Protein AF-A0AAI8ME72-F1 (afdb_monomer_lite)

Structure (mmCIF, N/CA/C/O backbone):
data_AF-A0AAI8ME72-F1
#
_entry.id   AF-A0AAI8ME72-F1
#
loop_
_atom_site.group_PDB
_atom_site.id
_atom_site.type_symbol
_atom_site.label_atom_id
_atom_site.label_alt_id
_atom_site.label_comp_id
_atom_site.label_asym_id
_atom_site.label_entity_id
_atom_site.label_seq_id
_atom_site.pdbx_PDB_ins_code
_atom_site.Cartn_x
_atom_site.Cartn_y
_atom_site.Cartn_z
_atom_site.occupancy
_atom_site.B_iso_or_equiv
_atom_site.auth_seq_id
_atom_site.auth_comp_id
_atom_site.auth_asym_id
_atom_site.auth_atom_id
_atom_site.pdbx_PDB_model_num
ATOM 1 N N . MET A 1 1 ? -12.831 5.644 42.394 1.00 40.34 1 MET A N 1
ATOM 2 C CA . MET A 1 1 ? -13.366 6.156 41.113 1.00 40.34 1 MET A CA 1
ATOM 3 C C . MET A 1 1 ? -12.537 5.552 39.990 1.00 40.34 1 MET A C 1
ATOM 5 O O . MET A 1 1 ? -11.333 5.764 39.985 1.00 40.34 1 MET A O 1
ATOM 9 N N . LYS A 1 2 ? -13.123 4.732 39.108 1.00 48.31 2 LYS A N 1
ATOM 10 C CA . LYS A 1 2 ? -12.406 4.234 37.924 1.00 48.31 2 LYS A CA 1
ATOM 11 C C . LYS A 1 2 ? -12.361 5.385 36.923 1.00 48.31 2 LYS A C 1
ATOM 13 O O . LYS A 1 2 ? -13.413 5.791 36.441 1.00 48.31 2 LYS A O 1
ATOM 18 N N . GLN A 1 3 ? -11.181 5.948 36.681 1.00 53.56 3 GLN A N 1
ATOM 19 C CA . GLN A 1 3 ? -10.988 6.915 35.604 1.00 53.56 3 GLN A CA 1
ATOM 20 C C . GLN A 1 3 ? -11.303 6.197 34.287 1.00 53.56 3 GLN A C 1
ATOM 22 O O . GLN A 1 3 ? -10.538 5.344 33.843 1.00 53.56 3 GLN A O 1
ATOM 27 N N . GLN A 1 4 ? -12.466 6.480 33.701 1.00 57.47 4 GLN A N 1
ATOM 28 C CA . GLN A 1 4 ? -12.721 6.154 32.305 1.00 57.47 4 GLN A CA 1
ATOM 29 C C . GLN A 1 4 ? -11.831 7.097 31.495 1.00 57.47 4 GLN A C 1
ATOM 31 O O . GLN A 1 4 ? -12.156 8.273 31.348 1.00 57.47 4 GLN A O 1
ATOM 36 N N . LEU A 1 5 ? -10.668 6.613 31.046 1.00 60.44 5 LEU A N 1
ATOM 37 C CA . LEU A 1 5 ? -9.948 7.313 29.988 1.00 60.44 5 LEU A CA 1
ATOM 38 C C . LEU A 1 5 ? -10.911 7.430 28.794 1.00 60.44 5 LEU A C 1
ATOM 40 O O . LEU A 1 5 ? -11.586 6.440 28.483 1.00 60.44 5 LEU A O 1
ATOM 44 N N . PRO A 1 6 ? -11.007 8.602 28.143 1.00 59.78 6 PRO A N 1
ATOM 45 C CA . PRO A 1 6 ? -11.755 8.716 26.899 1.00 59.78 6 PRO A CA 1
ATOM 46 C C . PRO A 1 6 ? -11.250 7.645 25.921 1.00 59.78 6 PRO A C 1
ATOM 48 O O . PRO A 1 6 ? -10.061 7.309 25.972 1.00 59.78 6 PRO A O 1
ATOM 51 N N . PRO A 1 7 ? -12.124 7.073 25.070 1.00 65.81 7 PRO A N 1
ATOM 52 C CA . PRO A 1 7 ? -11.688 6.126 24.055 1.00 65.81 7 PRO A CA 1
ATOM 53 C C . PRO A 1 7 ? -10.564 6.790 23.263 1.00 65.81 7 PRO A C 1
ATOM 55 O O . PRO A 1 7 ? -10.772 7.812 22.620 1.00 65.81 7 PRO A O 1
ATOM 58 N N . SER A 1 8 ? -9.346 6.268 23.403 1.00 72.62 8 SER A N 1
ATOM 59 C CA . SER A 1 8 ? -8.193 6.801 22.694 1.00 72.62 8 SER A CA 1
ATOM 60 C C . SER A 1 8 ? -8.458 6.622 21.207 1.00 72.62 8 SER A C 1
ATOM 62 O O . SER A 1 8 ? -8.650 5.482 20.771 1.00 72.62 8 SER A O 1
ATOM 64 N N . ASP A 1 9 ? -8.490 7.719 20.454 1.00 81.94 9 ASP A N 1
ATOM 65 C CA . ASP A 1 9 ? -8.733 7.667 19.016 1.00 81.94 9 ASP A CA 1
ATOM 66 C C . ASP A 1 9 ? -7.776 6.668 18.355 1.00 81.94 9 ASP A C 1
ATOM 68 O O . ASP A 1 9 ? -6.564 6.665 18.608 1.00 81.94 9 ASP A O 1
ATOM 72 N N . GLN A 1 10 ? -8.337 5.786 17.529 1.00 85.75 10 GLN A N 1
ATOM 73 C CA . GLN A 1 10 ? -7.557 4.847 16.732 1.00 85.75 10 GLN A CA 1
ATOM 74 C C . GLN A 1 10 ? -7.069 5.582 15.491 1.00 85.75 10 GLN A C 1
ATOM 76 O O . GLN A 1 10 ? -7.875 6.047 14.686 1.00 85.75 10 GLN A O 1
ATOM 81 N N . VAL A 1 11 ? -5.751 5.685 15.333 1.00 88.44 11 VAL A N 1
ATOM 82 C CA . VAL A 1 11 ? -5.145 6.451 14.241 1.00 88.44 11 VAL A CA 1
ATOM 83 C C . VAL A 1 11 ? -4.258 5.546 13.402 1.00 88.44 11 VAL A C 1
ATOM 85 O O . VAL A 1 11 ? -3.409 4.826 13.931 1.00 88.44 11 VAL A O 1
ATOM 88 N N . PHE A 1 12 ? -4.420 5.636 12.084 1.00 91.25 12 PHE A N 1
ATOM 89 C CA . PHE A 1 12 ? -3.519 5.043 11.105 1.00 91.25 12 PHE A CA 1
ATOM 90 C C . PHE A 1 12 ? -2.774 6.147 10.360 1.00 91.25 12 PHE A C 1
ATOM 92 O O . PHE A 1 12 ? -3.371 7.114 9.893 1.00 91.25 12 PHE A O 1
ATOM 99 N N . ILE A 1 13 ? -1.463 5.984 10.235 1.00 92.75 13 ILE A N 1
ATOM 100 C CA . ILE A 1 13 ? -0.594 6.807 9.402 1.00 92.75 13 ILE A CA 1
ATOM 101 C C . ILE A 1 13 ? -0.138 5.930 8.244 1.00 92.75 13 ILE A C 1
ATOM 103 O O . ILE A 1 13 ? 0.490 4.888 8.445 1.00 92.75 13 ILE A O 1
ATOM 107 N N . LEU A 1 14 ? -0.478 6.372 7.040 1.00 94.19 14 LEU A N 1
ATOM 108 C CA . LEU A 1 14 ? -0.307 5.642 5.795 1.00 94.19 14 LEU A CA 1
ATOM 109 C C . LEU A 1 14 ? 0.547 6.502 4.871 1.00 94.19 14 LEU A C 1
ATOM 111 O O . LEU A 1 14 ? 0.136 7.599 4.492 1.00 94.19 14 LEU A O 1
ATOM 115 N N . ARG A 1 15 ? 1.757 6.044 4.550 1.00 94.69 15 ARG A N 1
ATOM 116 C CA . ARG A 1 15 ? 2.714 6.830 3.770 1.00 94.69 15 ARG A CA 1
ATOM 117 C C . ARG A 1 15 ? 3.239 6.031 2.592 1.00 94.69 15 ARG A C 1
ATOM 119 O O . ARG A 1 15 ? 3.764 4.938 2.783 1.00 94.69 15 ARG A O 1
ATOM 126 N N . PHE A 1 16 ? 3.168 6.643 1.414 1.00 91.19 16 PHE A N 1
ATOM 127 C CA . PHE A 1 16 ? 3.872 6.223 0.209 1.00 91.19 16 PHE A CA 1
ATOM 128 C C . PHE A 1 16 ? 4.928 7.266 -0.139 1.00 91.19 16 PHE A C 1
ATOM 130 O O . PHE A 1 16 ? 4.691 8.467 -0.003 1.00 91.19 16 PHE A O 1
ATOM 137 N N . TRP A 1 17 ? 6.092 6.822 -0.589 1.00 92.69 17 TRP A N 1
ATOM 138 C CA . TRP A 1 17 ? 7.093 7.702 -1.182 1.00 92.69 17 TRP A CA 1
ATOM 139 C C . TRP A 1 17 ? 7.923 6.931 -2.199 1.00 92.69 17 TRP A C 1
ATOM 141 O O . TRP A 1 17 ? 7.982 5.701 -2.154 1.00 92.69 17 TRP A O 1
ATOM 151 N N . ARG A 1 18 ? 8.570 7.657 -3.112 1.00 90.12 18 ARG A N 1
ATOM 152 C CA . ARG A 1 18 ? 9.588 7.075 -3.983 1.00 90.12 18 ARG A CA 1
ATOM 153 C C . ARG A 1 18 ? 10.956 7.185 -3.336 1.00 90.12 18 ARG A C 1
ATOM 155 O O . ARG A 1 18 ? 11.359 8.267 -2.917 1.00 90.12 18 ARG A O 1
ATOM 162 N N . GLU A 1 19 ? 11.645 6.059 -3.258 1.00 90.56 19 GLU A N 1
ATOM 163 C CA . GLU A 1 19 ? 13.038 5.974 -2.841 1.00 90.56 19 GLU A CA 1
ATOM 164 C C . GLU A 1 19 ? 13.899 5.684 -4.068 1.00 90.56 19 GLU A C 1
ATOM 166 O O . GLU A 1 19 ? 13.653 4.714 -4.781 1.00 90.56 19 GLU A O 1
ATOM 171 N N . PHE A 1 20 ? 14.885 6.541 -4.317 1.00 87.81 20 PHE A N 1
ATOM 172 C CA . PHE A 1 20 ? 15.840 6.414 -5.414 1.00 87.81 20 PHE A CA 1
ATOM 173 C C . PHE A 1 20 ? 17.186 6.013 -4.810 1.00 87.81 20 PHE A C 1
ATOM 175 O O . PHE A 1 20 ? 17.660 6.704 -3.907 1.00 87.81 20 PHE A O 1
ATOM 182 N N . ALA A 1 21 ? 17.798 4.925 -5.277 1.00 81.44 21 ALA A N 1
ATOM 183 C CA . ALA A 1 21 ? 19.125 4.520 -4.802 1.00 81.44 21 ALA A CA 1
ATOM 184 C C . ALA A 1 21 ? 20.273 5.231 -5.557 1.00 81.44 21 ALA A C 1
ATOM 186 O O . ALA A 1 21 ? 21.417 5.214 -5.105 1.00 81.44 21 ALA A O 1
ATOM 187 N N . GLY A 1 22 ? 19.950 6.005 -6.600 1.00 79.62 22 GLY A N 1
ATOM 188 C CA . GLY A 1 22 ? 20.870 6.926 -7.262 1.00 79.62 22 GLY A CA 1
ATOM 189 C C . GLY A 1 22 ? 20.156 7.940 -8.167 1.00 79.62 22 GLY A C 1
ATOM 190 O O . GLY A 1 22 ? 18.957 7.814 -8.415 1.00 79.62 22 GLY A O 1
ATOM 191 N N . PRO A 1 23 ? 20.880 8.947 -8.690 1.00 70.25 23 PRO A N 1
ATOM 192 C CA . PRO A 1 23 ? 20.316 10.002 -9.541 1.00 70.25 23 PRO A CA 1
ATOM 193 C C . PRO A 1 23 ? 19.784 9.495 -10.891 1.00 70.25 23 PRO A C 1
ATOM 195 O O . PRO A 1 23 ? 18.995 10.182 -11.532 1.00 70.25 23 PRO A O 1
ATOM 198 N N . THR A 1 24 ? 20.208 8.305 -11.321 1.00 67.81 24 THR A N 1
ATOM 199 C CA . THR A 1 24 ? 19.811 7.674 -12.589 1.00 67.81 24 THR A CA 1
ATOM 200 C C . THR A 1 24 ? 18.960 6.420 -12.396 1.00 67.81 24 THR A C 1
ATOM 202 O O . THR A 1 24 ? 18.569 5.795 -13.377 1.00 67.81 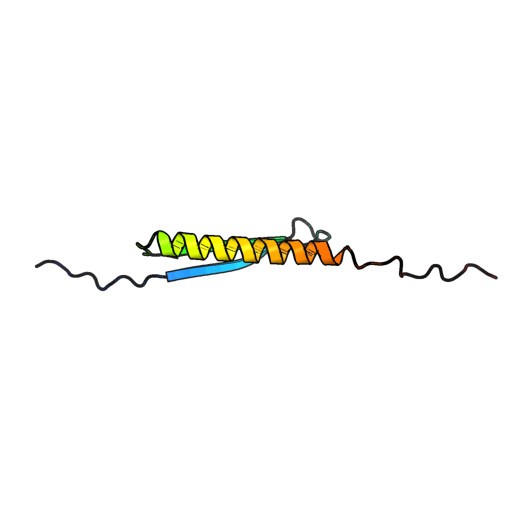24 THR A O 1
ATOM 205 N N . GLU A 1 25 ? 18.694 6.016 -11.153 1.00 74.31 25 GLU A N 1
ATOM 206 C CA . GLU A 1 25 ? 17.958 4.784 -10.868 1.00 74.31 25 GLU A CA 1
ATOM 207 C C . GLU A 1 25 ? 16.450 5.030 -10.825 1.00 74.31 25 GLU A C 1
ATOM 209 O O . GLU A 1 25 ? 15.984 6.083 -10.381 1.00 74.31 25 GLU A O 1
ATOM 214 N N . ARG A 1 26 ? 15.657 4.043 -11.265 1.00 72.44 26 ARG A N 1
ATOM 215 C CA . ARG A 1 26 ? 14.200 4.110 -11.113 1.00 72.44 26 ARG A CA 1
ATOM 216 C C . ARG A 1 26 ? 13.863 4.040 -9.629 1.00 72.44 26 ARG A C 1
ATOM 218 O O . ARG A 1 26 ? 14.213 3.088 -8.941 1.00 72.44 26 ARG A O 1
ATOM 225 N N . GLY A 1 27 ? 13.161 5.058 -9.143 1.00 83.50 27 GLY A N 1
ATOM 226 C CA . GLY A 1 27 ? 12.703 5.078 -7.762 1.00 83.50 27 GLY A CA 1
ATOM 227 C C . GLY A 1 27 ? 11.684 3.970 -7.500 1.00 83.50 27 GLY A C 1
ATOM 228 O O . GLY A 1 27 ? 10.704 3.844 -8.238 1.00 83.50 27 GLY A O 1
ATOM 229 N N . HIS A 1 28 ? 11.885 3.211 -6.428 1.00 87.75 28 HIS A N 1
ATOM 230 C CA . HIS A 1 28 ? 10.937 2.211 -5.955 1.00 87.75 28 HIS A CA 1
ATOM 231 C C . HIS A 1 28 ? 9.904 2.856 -5.039 1.00 87.75 28 HIS A C 1
ATOM 233 O O . HIS A 1 28 ? 10.218 3.740 -4.235 1.00 87.75 28 HIS A O 1
ATOM 239 N N . TRP A 1 29 ? 8.660 2.400 -5.130 1.00 91.00 29 TRP A N 1
ATOM 240 C CA . TRP A 1 29 ? 7.633 2.797 -4.181 1.00 91.00 29 TRP A CA 1
ATOM 241 C C . TRP A 1 29 ? 7.862 2.087 -2.851 1.00 91.00 29 TRP A C 1
ATOM 243 O O . TRP A 1 29 ? 7.857 0.858 -2.763 1.00 91.00 29 TRP A O 1
ATOM 253 N N . ARG A 1 30 ? 8.051 2.886 -1.803 1.00 91.38 30 ARG A N 1
ATOM 254 C CA . ARG A 1 30 ? 8.131 2.448 -0.414 1.00 91.38 30 ARG A CA 1
ATOM 255 C C . ARG A 1 30 ? 6.860 2.805 0.324 1.00 91.38 30 ARG A C 1
ATOM 257 O O . ARG A 1 30 ? 6.202 3.801 0.015 1.00 91.38 30 ARG A O 1
ATOM 264 N N . VAL A 1 31 ? 6.555 1.986 1.324 1.00 91.94 31 VAL A N 1
ATOM 265 C CA . VAL A 1 31 ? 5.344 2.106 2.126 1.00 91.94 31 VAL A CA 1
ATOM 266 C C . VAL A 1 31 ? 5.657 2.005 3.602 1.00 91.94 31 VAL A C 1
ATOM 268 O O . VAL A 1 31 ? 6.478 1.199 4.032 1.00 91.94 31 VAL A O 1
ATOM 271 N N . GLN A 1 32 ? 4.954 2.816 4.381 1.00 94.00 32 GLN A N 1
ATOM 272 C CA . GLN A 1 32 ? 4.916 2.726 5.827 1.00 94.00 32 GLN A CA 1
ATOM 273 C C . GLN A 1 32 ? 3.463 2.764 6.285 1.00 94.00 32 GLN A C 1
ATOM 275 O O . GLN A 1 32 ? 2.732 3.714 6.002 1.00 94.00 32 GLN A O 1
ATOM 280 N N . VAL A 1 33 ? 3.077 1.734 7.033 1.00 92.94 33 VAL A N 1
ATOM 281 C CA . VAL A 1 33 ? 1.818 1.672 7.773 1.00 92.94 33 VAL A CA 1
ATOM 282 C C . VAL A 1 33 ? 2.167 1.706 9.251 1.00 92.94 33 VAL A C 1
ATOM 284 O O . VAL A 1 33 ? 2.872 0.829 9.749 1.00 92.94 33 VAL A O 1
ATOM 287 N N . ARG A 1 34 ? 1.689 2.726 9.959 1.00 93.19 34 ARG A N 1
ATOM 288 C CA . ARG A 1 34 ? 1.829 2.844 11.411 1.00 93.19 34 ARG A CA 1
ATOM 289 C C . ARG A 1 34 ? 0.455 3.013 12.034 1.00 93.19 34 ARG A C 1
ATOM 291 O O . ARG A 1 34 ? -0.328 3.839 11.584 1.00 93.19 34 ARG A O 1
ATOM 298 N N . ASN A 1 35 ? 0.184 2.270 13.092 1.00 90.88 35 ASN A N 1
ATOM 299 C CA . ASN A 1 35 ? -1.034 2.374 13.882 1.00 90.88 35 ASN A CA 1
ATOM 300 C C . ASN A 1 35 ? -0.713 2.924 15.280 1.00 90.88 35 ASN A C 1
ATOM 302 O O . ASN A 1 35 ? 0.334 2.634 15.859 1.00 90.88 35 ASN A O 1
ATOM 306 N N . ILE A 1 36 ? -1.614 3.738 15.821 1.00 89.19 36 ILE A N 1
ATOM 307 C CA . ILE A 1 36 ? -1.520 4.324 17.160 1.00 89.19 36 ILE A CA 1
ATOM 308 C C . ILE A 1 36 ? -2.816 3.977 17.889 1.00 89.19 36 ILE A C 1
ATOM 310 O O . ILE A 1 36 ? -3.906 4.160 17.347 1.00 89.19 36 ILE A O 1
ATOM 314 N N . ASN A 1 37 ? -2.686 3.425 19.099 1.00 85.56 37 ASN A N 1
ATOM 315 C CA . ASN A 1 37 ? -3.804 3.040 19.970 1.00 85.56 37 ASN A CA 1
ATOM 316 C C . ASN A 1 37 ? -4.833 2.087 19.327 1.00 85.56 37 ASN A C 1
ATOM 318 O O . ASN A 1 37 ? -5.980 2.009 19.760 1.00 85.56 37 ASN A O 1
ATOM 322 N N . THR A 1 38 ? -4.441 1.343 18.289 1.00 83.00 38 THR A N 1
ATOM 323 C CA . THR A 1 38 ? -5.327 0.379 17.628 1.00 83.00 38 THR A CA 1
ATOM 324 C C . THR A 1 38 ? -5.228 -0.981 18.309 1.00 83.00 38 THR A C 1
ATOM 326 O O . THR A 1 38 ? -4.235 -1.688 18.158 1.00 83.00 38 THR A O 1
ATOM 329 N N . CYS A 1 39 ? -6.277 -1.364 19.034 1.00 82.19 39 CYS A N 1
ATOM 330 C CA . CYS A 1 39 ? -6.354 -2.647 19.743 1.00 82.19 39 CYS A CA 1
ATOM 331 C C . CYS A 1 39 ? -6.878 -3.794 18.856 1.00 82.19 39 CYS A C 1
ATOM 333 O O . CYS A 1 39 ? -6.797 -4.963 19.229 1.00 82.19 39 CYS A O 1
ATOM 335 N N . ARG A 1 40 ? -7.446 -3.459 17.690 1.00 87.06 40 ARG A N 1
ATOM 336 C CA . ARG A 1 40 ? -8.039 -4.399 16.733 1.00 87.06 40 ARG A CA 1
ATOM 337 C C . ARG A 1 40 ? -6.996 -4.924 15.755 1.00 87.06 40 ARG A C 1
ATOM 339 O O . ARG A 1 40 ? -6.741 -4.307 14.723 1.00 87.06 40 ARG A O 1
ATOM 346 N N . ARG A 1 41 ? -6.384 -6.059 16.100 1.00 87.44 41 ARG A N 1
ATOM 347 C CA . ARG A 1 41 ? -5.358 -6.707 15.268 1.00 87.44 41 ARG A CA 1
ATOM 348 C C . ARG A 1 41 ? -5.877 -7.054 13.871 1.00 87.44 41 ARG A C 1
ATOM 350 O O . ARG A 1 41 ? -5.190 -6.784 12.902 1.00 87.44 41 ARG A O 1
ATOM 357 N N . ASP A 1 42 ? -7.114 -7.527 13.774 1.00 92.44 42 ASP A N 1
ATOM 358 C CA . ASP A 1 42 ? -7.783 -7.839 12.508 1.00 92.44 42 ASP A CA 1
ATOM 359 C C . ASP A 1 42 ? -7.822 -6.641 11.545 1.00 92.44 42 ASP A C 1
ATOM 361 O O . ASP A 1 42 ? -7.581 -6.778 10.348 1.00 92.44 42 ASP A O 1
ATOM 365 N N . VAL A 1 43 ? -8.074 -5.440 12.069 1.00 89.75 43 VAL A N 1
ATOM 366 C CA . VAL A 1 43 ? -8.077 -4.213 11.263 1.00 89.75 43 VAL A CA 1
ATOM 367 C C . VAL A 1 43 ? -6.657 -3.838 10.839 1.00 89.75 43 VAL A C 1
ATOM 369 O O . VAL A 1 43 ? -6.457 -3.440 9.695 1.00 89.75 43 VAL A O 1
ATOM 372 N N . VAL A 1 44 ? -5.668 -3.985 11.728 1.00 90.94 44 VAL A N 1
ATOM 373 C CA . VAL A 1 44 ? -4.254 -3.724 11.402 1.00 90.94 44 VAL A CA 1
ATOM 374 C C . VAL A 1 44 ? -3.776 -4.649 10.285 1.00 90.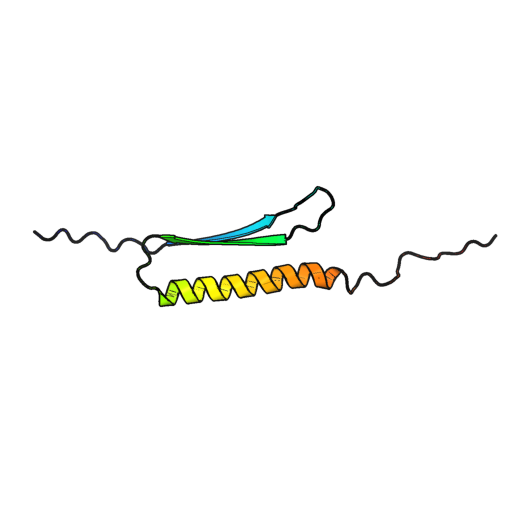94 44 VAL A C 1
ATOM 376 O O . VAL A 1 44 ? -3.201 -4.159 9.314 1.00 90.94 44 VAL A O 1
ATOM 379 N N . ASP A 1 45 ? -4.071 -5.943 10.387 1.00 93.44 45 ASP A N 1
ATOM 380 C CA . ASP A 1 45 ? -3.670 -6.952 9.406 1.00 93.44 45 ASP A CA 1
ATOM 381 C C . ASP A 1 45 ? -4.309 -6.670 8.036 1.00 93.44 45 ASP A C 1
ATOM 383 O O . ASP A 1 45 ? -3.625 -6.687 7.012 1.00 93.44 45 ASP A O 1
ATOM 387 N N . ASN A 1 46 ? -5.596 -6.304 8.010 1.00 94.81 46 ASN A N 1
ATOM 388 C CA . ASN A 1 46 ? -6.290 -5.925 6.776 1.00 94.81 46 ASN A CA 1
ATOM 389 C C . ASN A 1 46 ? -5.672 -4.684 6.116 1.00 94.81 46 ASN A C 1
ATOM 391 O O . ASN A 1 46 ? -5.453 -4.668 4.903 1.00 94.81 46 ASN A O 1
ATOM 395 N N . VAL A 1 47 ? -5.374 -3.644 6.903 1.00 93.25 47 VAL A N 1
ATOM 396 C CA . VAL A 1 47 ? -4.760 -2.410 6.390 1.00 93.25 47 VAL A CA 1
ATOM 397 C C . VAL A 1 47 ? -3.354 -2.691 5.859 1.00 93.25 47 VAL A C 1
ATOM 399 O O . VAL A 1 47 ? -3.015 -2.235 4.768 1.00 93.25 47 VAL A O 1
ATOM 402 N N . GLN A 1 48 ? -2.546 -3.469 6.583 1.00 93.31 48 GLN A N 1
ATOM 403 C CA . GLN A 1 48 ? -1.211 -3.866 6.133 1.00 93.31 48 GLN A CA 1
ATOM 404 C C . GLN A 1 48 ? -1.266 -4.697 4.846 1.00 93.31 48 GLN A C 1
ATOM 406 O O . GLN A 1 48 ? -0.506 -4.422 3.918 1.00 93.31 48 GLN A O 1
ATOM 411 N N . GLY A 1 49 ? -2.190 -5.657 4.756 1.00 94.88 49 GLY A N 1
ATOM 412 C CA . GLY A 1 49 ? -2.386 -6.480 3.564 1.00 94.88 49 GLY A CA 1
ATOM 413 C C . GLY A 1 49 ? -2.755 -5.650 2.335 1.00 94.88 49 GLY A C 1
ATOM 414 O O . GLY A 1 49 ? -2.092 -5.749 1.303 1.00 94.88 49 GLY A O 1
ATOM 415 N N . ALA A 1 50 ? -3.749 -4.765 2.459 1.00 95.06 50 ALA A N 1
ATOM 416 C CA . ALA A 1 50 ? -4.162 -3.883 1.366 1.00 95.06 50 ALA A CA 1
ATOM 417 C C . ALA A 1 50 ? -3.010 -2.989 0.882 1.00 95.06 50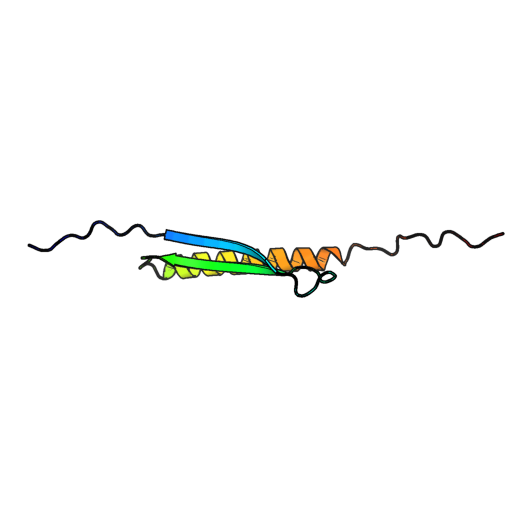 ALA A C 1
ATOM 419 O O . ALA A 1 50 ? -2.778 -2.856 -0.318 1.00 95.06 50 ALA A O 1
ATOM 420 N N . PHE A 1 51 ? -2.244 -2.415 1.810 1.00 94.25 51 PHE A N 1
ATOM 421 C CA . PHE A 1 51 ? -1.110 -1.558 1.470 1.00 94.25 51 PHE A CA 1
ATOM 422 C C . PHE A 1 51 ? 0.050 -2.326 0.837 1.00 94.25 51 PHE A C 1
ATOM 424 O O . PHE A 1 51 ? 0.715 -1.790 -0.050 1.00 94.25 51 PHE A O 1
ATOM 431 N N . SER A 1 52 ? 0.265 -3.580 1.242 1.00 91.12 52 SER A N 1
ATOM 432 C CA . SER A 1 52 ? 1.237 -4.458 0.595 1.00 91.12 52 SER A CA 1
ATOM 433 C C . SER A 1 52 ? 0.866 -4.703 -0.868 1.00 91.12 52 SER A C 1
ATOM 435 O O . SER A 1 52 ? 1.731 -4.563 -1.730 1.00 91.12 52 SER A O 1
ATOM 437 N N . ILE A 1 53 ? -0.407 -4.996 -1.159 1.00 94.88 53 ILE A N 1
ATOM 438 C CA . ILE A 1 53 ? -0.903 -5.196 -2.532 1.00 94.88 53 ILE A CA 1
ATOM 439 C C . ILE A 1 53 ? -0.697 -3.927 -3.363 1.00 94.88 53 ILE A C 1
ATOM 441 O O . ILE A 1 53 ? -0.025 -3.973 -4.387 1.00 94.88 53 ILE A O 1
ATOM 445 N N . ILE A 1 54 ? -1.157 -2.772 -2.868 1.00 93.31 54 ILE A N 1
ATOM 446 C CA . ILE A 1 54 ? -1.002 -1.488 -3.571 1.00 93.31 54 ILE A CA 1
ATOM 447 C C . ILE A 1 54 ? 0.478 -1.197 -3.861 1.00 93.31 54 ILE A C 1
ATOM 449 O O . ILE A 1 54 ? 0.824 -0.732 -4.942 1.00 93.31 54 ILE A O 1
ATOM 453 N N . SER A 1 55 ? 1.373 -1.474 -2.909 1.00 90.75 55 SER A N 1
ATOM 454 C CA . SER A 1 55 ? 2.811 -1.274 -3.109 1.00 90.75 55 SER A CA 1
ATOM 455 C C . SER A 1 55 ? 3.410 -2.204 -4.162 1.00 90.75 55 SER A C 1
ATOM 457 O O . SER A 1 55 ? 4.283 -1.773 -4.915 1.00 90.75 55 SER A O 1
ATOM 459 N N . ALA A 1 56 ? 2.949 -3.454 -4.232 1.00 90.88 56 ALA A N 1
ATOM 460 C CA . ALA A 1 56 ? 3.374 -4.403 -5.250 1.00 90.88 56 ALA A CA 1
ATOM 461 C C . ALA A 1 56 ? 2.920 -3.928 -6.635 1.00 90.88 56 ALA A C 1
ATOM 463 O O . ALA A 1 56 ? 3.758 -3.809 -7.525 1.00 90.88 56 ALA A O 1
ATOM 464 N N . ASP A 1 57 ? 1.652 -3.539 -6.776 1.00 93.00 57 ASP A N 1
ATOM 465 C CA . ASP A 1 57 ? 1.088 -3.042 -8.036 1.00 93.00 57 ASP A CA 1
ATOM 466 C C . ASP A 1 57 ? 1.800 -1.768 -8.509 1.00 93.00 57 ASP A C 1
ATOM 468 O O . ASP A 1 57 ? 2.196 -1.648 -9.668 1.00 93.00 57 ASP A O 1
ATOM 472 N N . LEU A 1 58 ? 2.041 -0.824 -7.592 1.00 89.88 58 LEU A N 1
ATOM 473 C CA . LEU A 1 58 ? 2.765 0.408 -7.896 1.00 89.88 58 LEU A CA 1
ATOM 474 C C . LEU A 1 58 ? 4.203 0.147 -8.352 1.00 89.88 58 LEU A C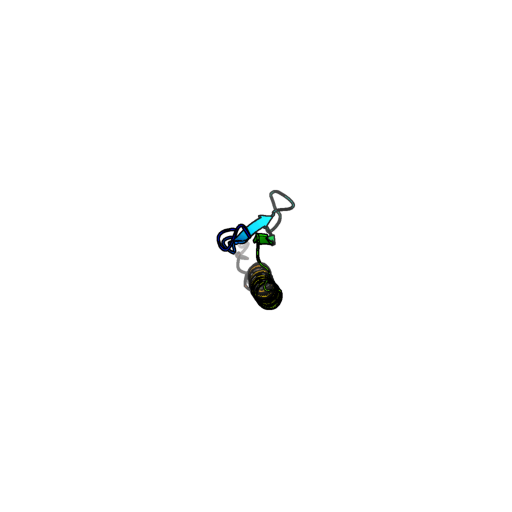 1
ATOM 476 O O . LEU A 1 58 ? 4.702 0.882 -9.200 1.00 89.88 58 LEU A O 1
ATOM 480 N N . ASN A 1 59 ? 4.888 -0.852 -7.789 1.00 89.56 59 ASN A N 1
ATOM 481 C CA . ASN A 1 59 ? 6.233 -1.223 -8.228 1.00 89.56 59 ASN A CA 1
ATOM 482 C C . ASN A 1 59 ? 6.205 -2.012 -9.547 1.00 89.56 59 ASN A C 1
ATOM 484 O O . ASN A 1 59 ? 7.058 -1.769 -10.397 1.00 89.56 59 ASN A O 1
ATOM 488 N N . ALA A 1 60 ? 5.212 -2.877 -9.762 1.00 88.94 60 ALA A N 1
ATOM 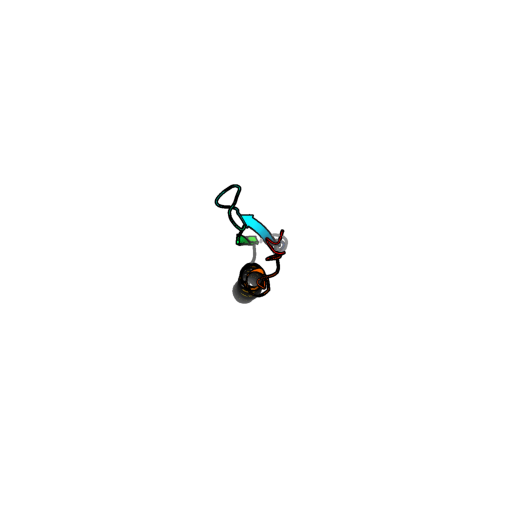489 C CA . ALA A 1 60 ? 5.031 -3.605 -11.016 1.00 88.94 60 ALA A CA 1
ATOM 490 C C . ALA A 1 60 ? 4.784 -2.650 -12.193 1.00 88.94 60 ALA A C 1
ATOM 492 O O . ALA A 1 60 ? 5.458 -2.754 -13.213 1.00 88.94 60 ALA A O 1
ATOM 493 N N . ALA A 1 61 ? 3.933 -1.635 -12.016 1.00 85.31 61 ALA A N 1
ATOM 494 C CA . ALA A 1 61 ? 3.685 -0.610 -13.032 1.00 85.31 61 ALA A CA 1
ATOM 495 C C . ALA A 1 61 ? 4.952 0.190 -13.413 1.00 85.31 61 ALA A C 1
ATOM 497 O O . ALA A 1 61 ? 5.069 0.695 -14.530 1.00 85.31 61 ALA A O 1
ATOM 498 N N . VAL A 1 62 ? 5.929 0.311 -12.504 1.00 79.38 62 VAL A N 1
ATOM 499 C CA . VAL A 1 62 ? 7.231 0.940 -12.806 1.00 79.38 62 VAL A CA 1
ATOM 500 C C . VAL A 1 62 ? 8.095 0.056 -13.707 1.00 79.38 62 VAL A C 1
ATOM 502 O O . VAL A 1 62 ? 8.843 0.588 -14.534 1.00 79.38 62 VAL A O 1
ATOM 505 N N . THR A 1 63 ? 7.974 -1.263 -13.563 1.00 65.81 63 THR A N 1
ATOM 506 C CA . THR A 1 63 ? 8.659 -2.271 -14.380 1.00 65.81 63 THR A CA 1
ATOM 507 C C . THR A 1 63 ? 7.965 -2.486 -15.730 1.00 65.81 63 THR A C 1
ATOM 509 O O . THR A 1 63 ? 8.637 -2.603 -16.746 1.00 65.81 63 THR A O 1
ATOM 512 N N . GLU A 1 64 ? 6.631 -2.467 -15.797 1.00 60.31 64 GLU A N 1
ATOM 513 C CA . GLU A 1 64 ? 5.872 -2.635 -17.053 1.00 60.31 64 GLU A CA 1
ATOM 514 C C . GLU A 1 64 ? 6.096 -1.494 -18.052 1.00 60.31 64 GLU A C 1
ATOM 516 O O . GLU A 1 64 ? 6.072 -1.711 -19.263 1.00 60.31 64 GLU A O 1
ATOM 521 N N . ASN A 1 65 ? 6.429 -0.298 -17.563 1.00 56.88 65 ASN A N 1
ATOM 522 C CA . ASN A 1 65 ? 6.865 0.816 -18.402 1.00 56.88 65 ASN A CA 1
ATOM 523 C C . ASN A 1 65 ? 8.260 0.590 -19.045 1.00 56.88 65 ASN A C 1
ATOM 525 O O . ASN A 1 65 ? 8.832 1.520 -19.603 1.00 56.88 65 ASN A O 1
ATOM 529 N N . GLU A 1 66 ? 8.852 -0.607 -18.924 1.00 54.00 66 GLU A N 1
ATOM 530 C CA . GLU A 1 66 ? 10.012 -1.086 -19.702 1.00 54.00 66 GLU A CA 1
ATOM 531 C C . GLU A 1 66 ? 9.610 -2.043 -20.839 1.00 54.00 66 GLU A C 1
ATOM 533 O O . GLU A 1 66 ? 10.404 -2.293 -21.739 1.00 54.00 66 GLU A O 1
ATOM 538 N N . GLY A 1 67 ? 8.374 -2.558 -20.847 1.00 46.44 67 GLY A N 1
ATOM 539 C CA . GLY A 1 67 ? 7.862 -3.445 -21.901 1.00 46.44 67 GLY A CA 1
ATOM 540 C C . GLY A 1 67 ? 7.249 -2.718 -23.102 1.00 46.44 67 GLY A C 1
ATOM 541 O O . GLY A 1 67 ? 6.872 -3.362 -24.081 1.00 46.44 67 GLY A O 1
ATOM 542 N N . HIS A 1 68 ? 7.134 -1.388 -23.032 1.00 41.69 68 HIS A N 1
ATOM 543 C CA . HIS A 1 68 ? 6.600 -0.537 -24.100 1.00 41.69 68 HIS A CA 1
ATOM 544 C C . HIS A 1 68 ? 7.566 0.581 -24.524 1.00 41.69 68 HIS A C 1
ATOM 546 O O . HIS A 1 68 ? 7.144 1.536 -25.164 1.00 41.69 68 HIS A O 1
ATOM 552 N N . ASP A 1 69 ? 8.863 0.439 -24.238 1.00 42.22 69 ASP A N 1
ATOM 553 C CA . ASP A 1 69 ? 9.895 1.031 -25.096 1.00 42.22 69 ASP A CA 1
ATOM 554 C C . ASP A 1 69 ? 10.192 0.011 -26.201 1.00 42.22 69 ASP A C 1
ATOM 556 O O . ASP A 1 69 ? 11.143 -0.772 -26.161 1.00 42.22 69 ASP A O 1
ATOM 560 N N . GLY A 1 70 ? 9.298 -0.027 -27.193 1.00 38.19 70 GLY A N 1
ATOM 561 C CA . GLY A 1 70 ? 9.608 -0.648 -28.474 1.00 38.19 70 GLY A CA 1
ATOM 562 C C . GLY A 1 70 ? 10.864 -0.006 -29.088 1.00 38.19 70 GLY A C 1
ATOM 563 O O . GLY A 1 70 ? 11.206 1.130 -28.753 1.00 38.19 70 GLY A O 1
ATOM 564 N N . PRO A 1 71 ? 11.565 -0.696 -30.006 1.00 42.78 71 PRO A N 1
ATOM 565 C CA . PRO A 1 71 ? 12.708 -0.135 -30.716 1.00 42.78 71 PRO A CA 1
ATOM 566 C C . PRO A 1 71 ? 12.202 0.978 -31.642 1.00 42.78 71 PRO A C 1
ATOM 568 O O . PRO A 1 71 ? 11.817 0.739 -32.782 1.00 42.78 71 PRO A O 1
ATOM 571 N N . GLY A 1 72 ? 12.127 2.192 -31.110 1.00 44.56 72 GLY A N 1
ATOM 572 C CA . GLY A 1 72 ? 11.427 3.315 -31.720 1.00 44.56 72 GLY A CA 1
ATOM 573 C C . GLY A 1 72 ? 12.173 4.632 -31.568 1.00 44.56 72 GLY A C 1
ATOM 574 O O . GLY A 1 72 ? 11.542 5.676 -31.516 1.00 44.56 72 GLY A O 1
ATOM 575 N N . ILE A 1 73 ? 13.506 4.599 -31.504 1.00 49.00 73 ILE A N 1
ATOM 576 C CA . ILE A 1 73 ? 14.324 5.742 -31.921 1.00 49.00 73 ILE A CA 1
ATOM 577 C C . ILE A 1 73 ? 15.121 5.288 -33.134 1.00 49.00 73 ILE A C 1
ATOM 579 O O . ILE A 1 73 ? 16.234 4.781 -33.048 1.00 49.00 73 ILE A O 1
ATOM 583 N N . GLU A 1 74 ? 14.426 5.379 -34.261 1.00 49.00 74 GLU A N 1
ATOM 584 C CA . GLU A 1 74 ? 14.958 5.824 -35.539 1.00 49.00 74 GLU A CA 1
ATOM 585 C C . GLU A 1 74 ? 16.410 5.431 -35.824 1.00 49.00 74 GLU A C 1
ATOM 587 O O . GLU A 1 74 ? 17.344 6.232 -35.804 1.00 49.00 74 GLU A O 1
ATOM 592 N N . ALA A 1 75 ? 16.548 4.193 -36.288 1.00 45.44 75 ALA A N 1
ATOM 593 C CA . ALA A 1 75 ? 17.358 3.924 -37.463 1.00 45.44 75 ALA A CA 1
ATOM 594 C C . ALA A 1 75 ? 16.836 4.754 -38.659 1.00 45.44 75 ALA A C 1
ATOM 596 O O . ALA A 1 75 ? 16.302 4.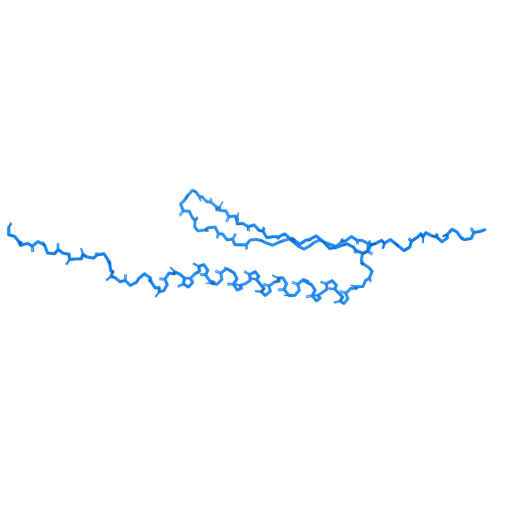209 -39.623 1.00 45.44 75 ALA A O 1
ATOM 597 N N . LEU A 1 76 ? 16.974 6.082 -38.612 1.00 50.91 76 LEU A N 1
ATOM 598 C CA . LEU A 1 76 ? 16.920 6.917 -39.804 1.00 50.91 76 LEU A CA 1
ATOM 599 C C . LEU A 1 76 ? 18.326 6.962 -40.395 1.00 50.91 76 LEU A C 1
ATOM 601 O O . LEU A 1 76 ? 19.176 7.768 -40.036 1.00 50.91 76 LEU A O 1
ATOM 605 N N . LYS A 1 77 ? 18.546 5.962 -41.251 1.00 42.12 77 LYS A N 1
ATOM 606 C CA . LYS A 1 77 ? 19.303 6.020 -42.502 1.00 42.12 77 LYS A CA 1
ATOM 607 C C . LYS A 1 77 ? 20.508 6.967 -42.524 1.00 42.12 77 LYS A C 1
ATOM 609 O O . LYS A 1 77 ? 20.396 8.162 -42.769 1.00 42.12 77 LYS A O 1
ATOM 614 N N . ARG A 1 78 ? 21.687 6.346 -42.430 1.00 47.38 78 ARG A N 1
ATOM 615 C CA . ARG A 1 78 ? 22.783 6.670 -43.351 1.00 47.38 78 ARG A CA 1
ATOM 616 C C . ARG A 1 78 ? 22.310 6.369 -44.777 1.00 47.38 78 ARG A C 1
ATOM 618 O O . ARG A 1 78 ? 21.854 5.251 -44.986 1.00 47.38 78 ARG A O 1
ATOM 625 N N . GLU A 1 79 ? 22.425 7.363 -45.651 1.00 51.81 79 GLU A N 1
ATOM 626 C CA . GLU A 1 79 ? 22.403 7.415 -47.133 1.00 51.81 79 GLU A CA 1
ATOM 627 C C . GLU A 1 79 ? 22.066 8.901 -47.412 1.00 51.81 79 GLU A C 1
ATOM 629 O O . GLU A 1 79 ? 21.004 9.354 -46.994 1.00 51.81 79 GLU A O 1
ATOM 634 N N . ASP A 1 80 ? 22.939 9.786 -47.900 1.00 49.94 80 ASP A N 1
ATOM 635 C CA . ASP A 1 80 ? 24.068 9.692 -48.841 1.00 49.94 80 ASP A CA 1
ATOM 636 C C . ASP A 1 80 ? 25.312 10.486 -48.383 1.00 49.94 80 ASP A C 1
ATOM 638 O O . ASP A 1 80 ? 25.148 11.540 -47.720 1.00 49.94 80 ASP A O 1
#

Organism: NCBI:txid1404864

Foldseek 3Di:
DPPPDDQDDKDKDKDWDFDAPDPPGGTAIDIDIDIDSDPDVVVVVVVVVVNVVVSVVRRVVSVVVVVPPDVPPDPPDDDD

pLDDT: mean 76.43, std 18.79, range [38.19, 95.06]

Secondary structure (DSSP, 8-state):
-------PPPEEEEEEEEE-SSTTSPPEEEEEEEEES---HHHHHHHHHHHHHHHHHHHHHHHHTTTT--S-S-------

Radius of gyration: 22.91 Å; chains: 1; bounding box: 37×18×90 Å

Sequence (80 aa):
MKQQLPPSDQVFILRFWREFAGPTERGHWRVQVRNINTCRRDVVDNVQGAFSIISADLNAAVTENEGHDGPGIEALKRED